Protein AF-A0A699RPK3-F1 (afdb_monomer_lite)

Secondary structure (DSSP, 8-state):
----PBPTTPPP-BPPPPP--HHHHHHHHHHHHHHHHTTS------S-B--EEEEE-TTS-EEEEE-THHHHHHB------PPPHHHHHHHHTT-S------

Foldseek 3Di:
DDDWAFDPPDDAAADDADDDDPVVVVVVVVVVVVCVVVVVDDDDPDSHHFYWDWDQDPVRDTDIDTPCVSVVVGTDDPDDDDDDPVVVVVVCPPDPDDDDDD

Sequence (102 aa):
EFQIDLVPGAALVARAPYRLAPSEMKELVEQLKELSDKGFIRPSSLPWGAPVLFVKKKDGSFRMCIDYRELNKLMVKNRYPLPRIDDLFDQLQGSSVYSKID

Structure (mmCIF, N/CA/C/O backbone):
data_AF-A0A699RPK3-F1
#
_entry.id   AF-A0A699RPK3-F1
#
loop_
_atom_site.group_PDB
_atom_site.id
_atom_site.type_symbol
_atom_site.label_atom_id
_atom_site.label_alt_id
_atom_site.label_comp_id
_atom_site.label_asym_id
_atom_site.label_entity_id
_atom_site.label_seq_id
_atom_site.pdbx_PDB_ins_code
_atom_site.Cartn_x
_atom_site.Cartn_y
_atom_site.Cartn_z
_atom_site.occupancy
_atom_site.B_iso_or_equiv
_atom_site.auth_seq_id
_atom_site.auth_comp_id
_atom_site.auth_asym_id
_atom_site.auth_atom_id
_atom_site.pdbx_PDB_model_num
ATOM 1 N N . GLU A 1 1 ? 8.278 -13.023 11.404 1.00 73.06 1 GLU A N 1
ATOM 2 C CA . GLU A 1 1 ? 8.469 -12.719 9.971 1.00 73.06 1 GLU A CA 1
ATOM 3 C C . GLU A 1 1 ? 7.121 -12.884 9.278 1.00 73.06 1 GLU A C 1
ATOM 5 O O . GLU A 1 1 ? 6.401 -13.806 9.641 1.00 73.06 1 GLU A O 1
ATOM 10 N N . PHE A 1 2 ? 6.715 -11.959 8.405 1.00 86.56 2 PHE A N 1
ATOM 11 C CA . PHE A 1 2 ? 5.430 -12.050 7.699 1.00 86.56 2 PHE A CA 1
ATOM 12 C C . PHE A 1 2 ? 5.669 -12.676 6.326 1.00 86.56 2 PHE A C 1
ATOM 14 O O . PHE A 1 2 ? 6.354 -12.081 5.494 1.00 86.56 2 PHE A O 1
ATOM 21 N N . GLN A 1 3 ? 5.141 -13.878 6.108 1.00 90.75 3 GLN A N 1
ATOM 22 C CA . GLN A 1 3 ? 5.320 -14.608 4.858 1.00 90.75 3 GLN A CA 1
ATOM 23 C C . GLN A 1 3 ? 4.223 -14.245 3.855 1.00 90.75 3 GLN A C 1
ATOM 25 O O . GLN A 1 3 ? 3.048 -14.132 4.203 1.00 90.75 3 GLN A O 1
ATOM 30 N N . ILE A 1 4 ? 4.625 -14.064 2.599 1.00 90.50 4 ILE A N 1
ATOM 31 C CA . ILE A 1 4 ? 3.726 -13.818 1.475 1.00 90.50 4 ILE A CA 1
ATOM 32 C C . ILE A 1 4 ? 3.735 -15.058 0.586 1.00 90.50 4 ILE A C 1
ATOM 34 O O . ILE A 1 4 ? 4.704 -15.304 -0.131 1.00 90.50 4 ILE A O 1
ATOM 38 N N . ASP A 1 5 ? 2.645 -15.819 0.629 1.00 93.19 5 ASP A N 1
ATOM 39 C CA . ASP A 1 5 ? 2.477 -17.001 -0.211 1.00 93.19 5 ASP A CA 1
ATOM 40 C C . ASP A 1 5 ? 1.908 -16.619 -1.578 1.00 93.19 5 ASP A C 1
ATOM 42 O O . ASP A 1 5 ? 0.921 -15.883 -1.688 1.00 93.19 5 ASP A O 1
ATOM 46 N N . LEU A 1 6 ? 2.525 -17.146 -2.632 1.00 92.81 6 LEU A N 1
ATOM 47 C CA . LEU A 1 6 ? 2.064 -16.997 -4.009 1.00 92.81 6 LEU A CA 1
ATOM 48 C C . LEU A 1 6 ? 1.327 -18.257 -4.461 1.00 92.81 6 LEU A C 1
ATOM 50 O O . LEU A 1 6 ? 1.613 -19.364 -4.003 1.00 92.81 6 LEU A O 1
ATOM 54 N N . VAL A 1 7 ? 0.383 -18.099 -5.388 1.00 93.38 7 VAL A N 1
ATOM 55 C CA . VAL A 1 7 ? -0.269 -19.239 -6.037 1.00 93.38 7 VAL A CA 1
ATOM 56 C C . VAL A 1 7 ? 0.769 -20.091 -6.789 1.00 93.38 7 VAL A C 1
ATOM 58 O O . VAL A 1 7 ? 1.713 -19.536 -7.364 1.00 93.38 7 VAL A O 1
ATOM 61 N N . PRO A 1 8 ? 0.623 -21.430 -6.824 1.00 92.12 8 PRO A N 1
ATOM 62 C CA . PRO A 1 8 ? 1.545 -22.292 -7.557 1.00 92.12 8 PRO A CA 1
ATOM 63 C C . PRO A 1 8 ? 1.656 -21.882 -9.031 1.00 92.12 8 PRO A C 1
ATOM 65 O O . PRO A 1 8 ? 0.645 -21.677 -9.700 1.00 92.12 8 PRO A O 1
ATOM 68 N N . GLY A 1 9 ? 2.885 -21.756 -9.535 1.00 89.19 9 GLY A N 1
ATOM 69 C CA . GLY A 1 9 ? 3.140 -21.346 -10.921 1.00 89.19 9 GLY A CA 1
ATOM 70 C C . GLY A 1 9 ? 2.959 -19.848 -11.198 1.00 89.19 9 GLY A C 1
ATOM 71 O O . GLY A 1 9 ? 2.873 -19.464 -12.362 1.00 89.19 9 GLY A O 1
ATOM 72 N N . ALA A 1 10 ? 2.901 -18.997 -10.165 1.00 88.00 10 ALA A N 1
ATOM 73 C CA . ALA A 1 10 ? 2.860 -17.548 -10.338 1.00 88.00 10 ALA A CA 1
ATOM 74 C C . ALA A 1 10 ? 4.040 -17.049 -11.193 1.00 88.00 10 ALA A C 1
ATOM 76 O O . ALA A 1 10 ? 5.208 -17.291 -10.884 1.00 88.00 10 ALA A O 1
ATOM 77 N N . ALA A 1 11 ? 3.720 -16.326 -12.265 1.00 85.69 11 ALA A N 1
ATOM 78 C CA . ALA A 1 11 ? 4.716 -15.672 -13.100 1.00 85.69 11 ALA A CA 1
ATOM 79 C C . ALA A 1 11 ? 5.291 -14.430 -12.401 1.00 85.69 11 ALA A C 1
ATOM 81 O O . ALA A 1 11 ? 4.618 -13.775 -11.603 1.00 85.69 11 ALA A O 1
ATOM 82 N N . LEU A 1 12 ? 6.534 -14.086 -12.739 1.00 85.62 12 LEU A N 1
ATOM 83 C CA . LEU A 1 12 ? 7.181 -12.866 -12.261 1.00 85.62 12 LEU A CA 1
ATOM 84 C C . LEU A 1 12 ? 6.419 -11.626 -12.743 1.00 85.62 12 LEU A C 1
ATOM 86 O O . LEU A 1 12 ? 6.089 -11.509 -13.925 1.00 85.62 12 LEU A O 1
ATOM 90 N N . VAL A 1 13 ? 6.184 -10.676 -11.836 1.00 86.00 13 VAL A N 1
ATOM 91 C CA . VAL A 1 13 ? 5.577 -9.380 -12.165 1.00 86.00 13 VAL A CA 1
ATOM 92 C C . VAL A 1 13 ? 6.651 -8.305 -12.146 1.00 86.00 13 VAL A C 1
ATOM 94 O O . VAL A 1 13 ? 7.154 -7.941 -11.085 1.00 86.00 13 VAL A O 1
ATOM 97 N N . ALA A 1 14 ? 6.948 -7.759 -13.322 1.00 89.88 14 ALA A N 1
ATOM 98 C CA . ALA A 1 14 ? 7.789 -6.582 -13.494 1.00 89.88 14 ALA A CA 1
ATOM 99 C C . ALA A 1 14 ? 7.059 -5.572 -14.382 1.00 89.88 14 ALA A C 1
ATOM 101 O O . ALA A 1 14 ? 7.009 -5.708 -15.605 1.00 89.88 14 ALA A O 1
ATOM 102 N N . ARG A 1 15 ? 6.449 -4.559 -13.764 1.00 90.56 15 ARG A N 1
ATOM 103 C CA . ARG A 1 15 ? 5.805 -3.458 -14.490 1.00 90.56 15 ARG A CA 1
ATOM 104 C C . ARG A 1 15 ? 6.728 -2.250 -14.550 1.00 90.56 15 ARG A C 1
ATOM 106 O O . ARG A 1 15 ? 7.354 -1.887 -13.557 1.00 90.56 15 ARG A O 1
ATOM 113 N N . ALA A 1 16 ? 6.764 -1.609 -15.716 1.00 90.50 16 ALA A N 1
ATOM 114 C CA . ALA A 1 16 ? 7.497 -0.366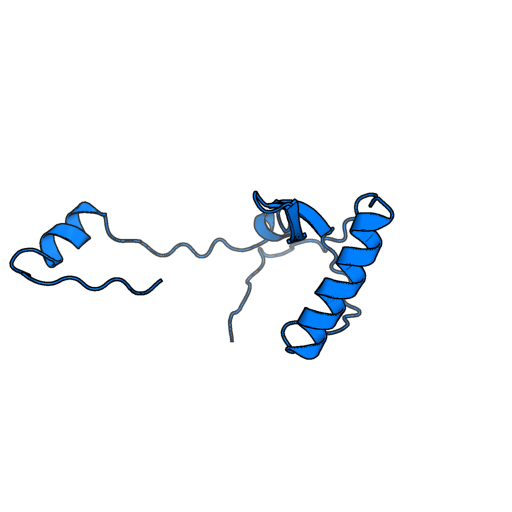 -15.901 1.00 90.50 16 ALA A CA 1
ATOM 115 C C . ALA A 1 16 ? 6.941 0.743 -14.981 1.00 90.50 16 ALA A C 1
ATOM 117 O O . ALA A 1 16 ? 5.720 0.810 -14.793 1.00 90.50 16 ALA A O 1
ATOM 118 N N . PRO A 1 17 ? 7.801 1.624 -14.438 1.00 92.88 17 PRO A N 1
ATOM 119 C CA . PRO A 1 17 ? 7.366 2.799 -13.691 1.00 92.88 17 PRO A CA 1
ATOM 120 C C . PRO A 1 17 ? 6.438 3.698 -14.515 1.00 92.88 17 PRO A C 1
ATOM 122 O O . PRO A 1 17 ? 6.599 3.835 -15.731 1.00 92.88 17 PRO A O 1
ATOM 125 N N . TYR A 1 18 ? 5.484 4.351 -13.850 1.00 94.69 18 TYR A N 1
ATOM 126 C CA . TYR A 1 18 ? 4.700 5.409 -14.483 1.00 94.69 18 TYR A CA 1
ATOM 127 C C . TYR A 1 18 ? 5.573 6.644 -14.744 1.00 94.69 18 TYR A C 1
ATOM 129 O O . TYR A 1 18 ? 6.603 6.850 -14.100 1.00 94.69 18 TYR A O 1
ATOM 137 N N . ARG A 1 19 ? 5.159 7.484 -15.700 1.00 94.62 19 ARG A N 1
ATOM 138 C CA . ARG A 1 19 ? 5.814 8.778 -15.927 1.00 94.62 19 ARG A CA 1
ATOM 139 C C . ARG A 1 19 ? 5.549 9.689 -14.731 1.00 94.62 19 ARG A C 1
ATOM 141 O O . ARG A 1 19 ? 4.396 9.841 -14.341 1.00 94.62 19 ARG A O 1
ATOM 148 N N . LEU A 1 20 ? 6.608 10.299 -14.206 1.00 94.19 20 LEU A N 1
ATOM 149 C CA . LEU A 1 20 ? 6.553 11.226 -13.078 1.00 94.19 20 LEU A CA 1
ATOM 150 C C . LEU A 1 20 ? 6.907 12.639 -13.538 1.00 94.19 20 LEU A C 1
ATOM 152 O O . LEU A 1 20 ? 7.808 12.829 -14.360 1.00 94.19 20 LEU A O 1
ATOM 156 N N . ALA A 1 21 ? 6.214 13.635 -12.992 1.00 93.44 21 ALA A N 1
ATOM 157 C CA . ALA A 1 21 ? 6.606 15.029 -13.136 1.00 93.44 21 ALA A CA 1
ATOM 158 C C . ALA A 1 21 ? 7.917 15.306 -12.367 1.00 93.44 21 ALA A C 1
ATOM 160 O O . ALA A 1 21 ? 8.223 14.606 -11.399 1.00 93.44 21 ALA A O 1
ATOM 161 N N . PRO A 1 22 ? 8.681 16.362 -12.710 1.00 94.94 22 PRO A N 1
ATOM 162 C CA . PRO A 1 22 ? 9.929 16.683 -12.009 1.00 94.94 22 PRO A CA 1
ATOM 163 C C . PRO A 1 22 ? 9.774 16.844 -10.488 1.00 94.94 22 PRO A C 1
ATOM 165 O O . PRO A 1 22 ? 10.643 16.422 -9.728 1.00 94.94 22 PRO A O 1
ATOM 168 N N . SER A 1 23 ? 8.648 17.403 -10.031 1.00 92.38 23 SER A N 1
ATOM 169 C CA . SER A 1 23 ? 8.337 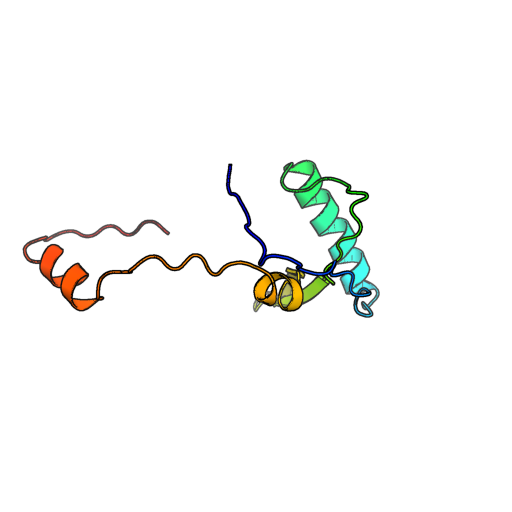17.529 -8.602 1.00 92.38 23 SER A CA 1
ATOM 170 C C . SER A 1 23 ? 8.122 16.175 -7.921 1.00 92.38 23 SER A C 1
ATOM 172 O O . SER A 1 23 ? 8.588 15.972 -6.808 1.00 92.38 23 SER A O 1
ATOM 174 N N . GLU A 1 24 ? 7.451 15.239 -8.596 1.00 94.06 24 GLU A N 1
ATOM 175 C CA . GLU A 1 24 ? 7.196 13.888 -8.078 1.00 94.06 24 GLU A CA 1
ATOM 176 C C . GLU A 1 24 ? 8.477 13.051 -8.066 1.00 94.06 24 GLU A C 1
ATOM 178 O O . GLU A 1 24 ? 8.684 12.248 -7.165 1.00 94.06 24 GLU A O 1
ATOM 183 N N . MET A 1 25 ? 9.370 13.264 -9.036 1.00 94.50 25 MET A N 1
ATOM 184 C CA . MET A 1 25 ? 10.676 12.608 -9.060 1.00 94.50 25 MET A CA 1
ATOM 185 C C . MET A 1 25 ? 11.554 13.056 -7.885 1.00 94.50 25 MET A C 1
ATOM 187 O O . MET A 1 25 ? 12.223 12.231 -7.266 1.00 94.50 25 MET A O 1
ATOM 191 N N . LYS A 1 26 ? 11.536 14.355 -7.553 1.00 94.88 26 LYS A N 1
ATOM 192 C CA . LYS A 1 26 ? 12.239 14.876 -6.374 1.00 94.88 26 LYS A CA 1
ATOM 193 C C . LYS A 1 26 ? 11.694 14.244 -5.090 1.00 94.88 26 LYS A C 1
ATOM 195 O O . LYS A 1 26 ? 12.474 13.745 -4.285 1.00 94.88 26 LYS A O 1
ATOM 200 N N . GLU A 1 27 ? 10.371 14.210 -4.953 1.00 95.19 27 GLU A N 1
ATOM 201 C CA . GLU A 1 27 ? 9.695 13.592 -3.812 1.00 95.19 27 GLU A CA 1
ATOM 202 C C . GLU A 1 27 ? 10.011 12.092 -3.690 1.00 95.19 27 GLU A C 1
ATOM 204 O O . GLU A 1 27 ? 10.252 11.590 -2.596 1.00 95.19 27 GLU A O 1
ATOM 209 N N . LEU A 1 28 ? 10.056 11.370 -4.815 1.00 95.81 28 LEU A N 1
ATOM 210 C CA . LEU A 1 28 ? 10.401 9.949 -4.846 1.00 95.81 28 LEU A CA 1
ATOM 211 C C . LEU A 1 28 ? 11.774 9.691 -4.231 1.00 95.81 28 LEU A C 1
ATOM 213 O O . LEU A 1 28 ? 11.916 8.797 -3.402 1.00 95.81 28 LEU A O 1
ATOM 217 N N . VAL A 1 29 ? 12.778 10.474 -4.624 1.00 95.69 29 VAL A N 1
ATOM 218 C CA . VAL A 1 29 ? 14.140 10.330 -4.096 1.00 95.69 29 VAL A CA 1
ATOM 219 C C . VAL A 1 29 ? 14.179 10.624 -2.595 1.00 95.69 29 VAL A C 1
ATOM 221 O O . VAL A 1 29 ? 14.833 9.894 -1.851 1.00 95.69 29 VAL A O 1
ATOM 224 N N . GLU A 1 30 ? 13.462 11.653 -2.144 1.00 96.38 30 GLU A N 1
ATOM 225 C CA . GLU A 1 30 ? 13.407 12.048 -0.734 1.00 96.38 30 GLU A CA 1
ATOM 226 C C . GLU A 1 30 ? 12.743 10.973 0.141 1.00 96.38 30 GLU A C 1
ATOM 228 O O . GLU A 1 30 ? 13.351 10.515 1.112 1.00 96.38 30 GLU A O 1
ATOM 233 N N . GLN A 1 31 ? 11.565 10.473 -0.252 1.00 96.00 31 GLN A N 1
ATOM 234 C CA . GLN A 1 31 ? 10.864 9.425 0.500 1.00 96.00 31 GLN A CA 1
ATOM 235 C C . GLN A 1 31 ? 11.603 8.080 0.461 1.00 96.00 31 GLN A C 1
ATOM 237 O O . GLN A 1 31 ? 11.643 7.377 1.470 1.00 96.00 31 GLN A O 1
ATOM 242 N N . LEU A 1 32 ? 12.230 7.705 -0.663 1.00 96.44 32 LEU A N 1
ATOM 243 C CA . LEU A 1 32 ? 13.049 6.486 -0.725 1.00 96.44 32 LEU A CA 1
ATOM 244 C C . LEU A 1 32 ? 14.250 6.563 0.219 1.00 96.44 32 LEU A C 1
ATOM 246 O O . LEU A 1 32 ? 14.554 5.578 0.894 1.00 96.44 32 LEU A O 1
ATOM 250 N N . LYS A 1 33 ? 14.911 7.723 0.291 1.00 97.12 33 LYS A N 1
ATOM 251 C CA . LYS A 1 33 ? 16.014 7.939 1.226 1.00 97.12 33 LYS A CA 1
ATOM 252 C C . LYS A 1 33 ? 15.532 7.815 2.669 1.00 97.12 33 LYS A C 1
ATOM 254 O O . LYS A 1 33 ? 16.107 7.041 3.421 1.00 97.12 33 LYS A O 1
ATOM 259 N N . GLU A 1 34 ? 14.442 8.489 3.031 1.00 97.12 34 GLU A N 1
ATOM 260 C CA . GLU A 1 34 ? 13.880 8.420 4.385 1.00 97.12 34 GLU A CA 1
ATOM 261 C C . GLU A 1 34 ? 13.519 6.980 4.792 1.00 97.12 34 GLU A C 1
ATOM 263 O O . GLU A 1 34 ? 13.834 6.541 5.899 1.00 97.12 34 GLU A O 1
ATOM 268 N N . LEU A 1 35 ? 12.882 6.216 3.899 1.00 97.12 35 LEU A N 1
ATOM 269 C CA . LEU A 1 35 ? 12.527 4.818 4.159 1.00 97.12 35 LEU A CA 1
ATOM 270 C C . LEU A 1 35 ? 13.759 3.912 4.273 1.00 97.12 35 LEU A C 1
ATOM 272 O O . LEU A 1 35 ? 13.745 2.964 5.062 1.00 97.12 35 LEU A O 1
ATOM 276 N N . SER A 1 36 ? 14.809 4.189 3.496 1.00 97.25 36 SER A N 1
ATOM 277 C CA . SER A 1 36 ? 16.083 3.473 3.579 1.00 97.25 36 SER A CA 1
ATOM 278 C C . SER A 1 36 ? 16.813 3.791 4.885 1.00 97.25 36 SER A C 1
ATOM 280 O O . SER A 1 36 ? 17.294 2.875 5.544 1.00 97.25 36 SER A O 1
ATOM 282 N N . ASP A 1 37 ? 16.850 5.062 5.292 1.00 97.88 37 ASP A N 1
ATOM 283 C CA . ASP A 1 37 ? 17.497 5.518 6.529 1.00 97.88 37 ASP A CA 1
ATOM 284 C C . ASP A 1 37 ? 16.788 4.950 7.773 1.00 97.88 37 ASP A C 1
ATOM 286 O O . ASP A 1 37 ? 17.435 4.592 8.756 1.00 97.88 37 ASP A O 1
ATOM 290 N N . LYS A 1 38 ? 15.458 4.784 7.712 1.00 97.62 38 LYS A N 1
ATOM 291 C CA . LYS A 1 38 ? 14.663 4.081 8.740 1.00 97.62 38 LYS A CA 1
ATOM 292 C C . LYS A 1 38 ? 14.825 2.557 8.716 1.00 97.62 38 LYS A C 1
ATOM 294 O O . LYS A 1 38 ? 14.315 1.884 9.609 1.00 97.62 38 LYS A O 1
ATOM 299 N N . GLY A 1 39 ? 15.479 1.997 7.698 1.00 96.94 39 GLY A N 1
ATOM 300 C CA . GLY A 1 39 ? 15.653 0.552 7.533 1.00 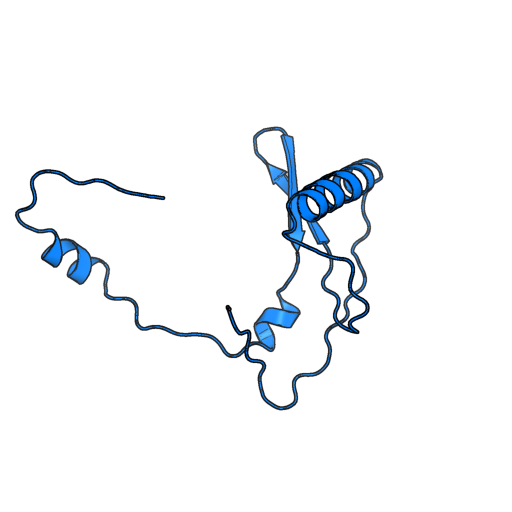96.94 39 GLY A CA 1
ATOM 301 C C . GLY A 1 39 ? 14.388 -0.201 7.107 1.00 96.94 39 GLY A C 1
ATOM 302 O O . GLY A 1 39 ? 14.346 -1.425 7.209 1.00 96.94 39 GLY A O 1
ATOM 303 N N . PHE A 1 40 ? 13.354 0.497 6.624 1.00 95.88 40 PHE A N 1
ATOM 304 C CA . PHE A 1 40 ? 12.123 -0.139 6.139 1.00 95.88 40 PHE A CA 1
ATOM 305 C C . PHE A 1 40 ? 12.292 -0.767 4.753 1.00 95.88 40 PHE A C 1
ATOM 307 O O . PHE A 1 40 ? 11.595 -1.727 4.426 1.00 95.88 40 PHE A O 1
ATOM 314 N N . ILE A 1 41 ? 13.209 -0.238 3.939 1.00 96.56 41 ILE A N 1
ATOM 315 C CA . ILE A 1 41 ? 13.528 -0.766 2.609 1.00 96.56 41 ILE A CA 1
ATOM 316 C C . ILE A 1 41 ? 15.039 -0.900 2.417 1.00 96.56 41 ILE A C 1
ATOM 318 O O . ILE A 1 41 ? 15.833 -0.299 3.134 1.00 96.56 41 ILE A O 1
ATOM 322 N N . ARG A 1 42 ? 15.430 -1.673 1.401 1.00 96.44 42 ARG A N 1
ATOM 323 C CA . ARG A 1 42 ? 16.814 -1.796 0.934 1.00 96.44 42 ARG A CA 1
ATOM 324 C C . ARG A 1 42 ? 16.850 -1.935 -0.589 1.00 96.44 42 ARG A C 1
ATOM 326 O O . ARG A 1 42 ? 15.869 -2.421 -1.162 1.00 96.44 42 ARG A O 1
ATOM 333 N N . PRO A 1 43 ? 17.966 -1.585 -1.248 1.00 95.44 43 PRO A N 1
ATOM 334 C CA . PRO A 1 43 ? 18.172 -1.915 -2.652 1.00 95.44 43 PRO A CA 1
ATOM 335 C C . PRO A 1 43 ? 18.010 -3.420 -2.895 1.00 95.44 43 PRO A C 1
ATOM 337 O O . PRO A 1 43 ? 18.441 -4.245 -2.087 1.00 95.44 43 PRO A O 1
ATOM 340 N N . SER A 1 44 ? 17.377 -3.775 -4.010 1.00 93.69 44 SER A N 1
ATOM 341 C CA . SER A 1 44 ? 17.090 -5.158 -4.393 1.00 93.69 44 SER A CA 1
ATOM 342 C C . SER A 1 44 ? 17.367 -5.359 -5.879 1.00 93.69 44 SER A C 1
ATOM 344 O O . SER A 1 44 ? 17.088 -4.476 -6.686 1.00 93.69 44 SER A O 1
ATOM 346 N N . SER A 1 45 ? 17.899 -6.529 -6.231 1.00 91.88 45 SER A N 1
ATOM 347 C CA . SER A 1 45 ? 18.147 -6.974 -7.610 1.00 91.88 45 SER A CA 1
ATOM 348 C C . SER A 1 45 ? 17.157 -8.050 -8.071 1.00 91.88 45 SER A C 1
ATOM 350 O O . SER A 1 45 ? 17.409 -8.764 -9.042 1.00 91.88 45 SER A O 1
ATOM 352 N N . LEU A 1 46 ? 16.036 -8.202 -7.361 1.00 88.38 46 LEU A N 1
ATOM 353 C CA . LEU A 1 46 ? 15.009 -9.177 -7.707 1.00 88.38 46 LEU A CA 1
ATOM 354 C C . LEU A 1 46 ? 14.341 -8.830 -9.047 1.00 88.38 46 LEU A C 1
ATOM 356 O O . LEU A 1 46 ? 14.111 -7.656 -9.331 1.00 88.38 46 LEU A O 1
ATOM 360 N N . PRO A 1 47 ? 13.919 -9.836 -9.833 1.00 87.62 47 PRO A N 1
ATOM 361 C CA . PRO A 1 47 ? 13.211 -9.623 -11.098 1.00 87.62 47 PRO A CA 1
ATOM 362 C C . PRO A 1 47 ? 11.749 -9.167 -10.907 1.00 87.62 47 PRO A C 1
ATOM 364 O O . PRO A 1 47 ? 10.953 -9.224 -11.841 1.00 87.62 47 PRO A O 1
ATOM 367 N N . TRP A 1 48 ? 11.380 -8.742 -9.697 1.00 90.38 48 TRP A N 1
ATOM 368 C CA . TRP A 1 48 ? 10.057 -8.239 -9.345 1.00 90.38 48 TRP A CA 1
ATOM 369 C C . TRP A 1 48 ? 10.061 -6.714 -9.347 1.00 90.38 48 TRP A C 1
ATOM 371 O O . TRP A 1 48 ? 10.981 -6.087 -8.826 1.00 90.38 48 TRP A O 1
ATOM 381 N N . GLY A 1 49 ? 9.002 -6.113 -9.879 1.00 92.44 49 GLY A N 1
ATOM 382 C CA . GLY A 1 49 ? 8.863 -4.664 -9.932 1.00 92.44 49 GLY A CA 1
ATOM 383 C C . GLY A 1 49 ? 7.406 -4.227 -9.965 1.00 92.44 49 GLY A C 1
ATOM 384 O O . GLY A 1 49 ? 6.633 -4.658 -10.824 1.00 92.44 49 GLY A O 1
ATOM 385 N N . ALA A 1 50 ? 7.049 -3.333 -9.047 1.00 94.38 50 ALA A N 1
ATOM 386 C CA . ALA A 1 50 ? 5.762 -2.651 -9.015 1.00 94.38 50 ALA A CA 1
ATOM 387 C C . ALA A 1 50 ? 5.985 -1.137 -9.163 1.00 94.38 50 ALA A C 1
ATOM 389 O O . ALA A 1 50 ? 6.917 -0.598 -8.560 1.00 94.38 50 ALA A O 1
ATOM 390 N N . PRO A 1 51 ? 5.164 -0.435 -9.961 1.00 95.50 51 PRO A N 1
ATOM 391 C CA . PRO A 1 51 ? 5.347 0.983 -10.184 1.00 95.50 51 PRO A CA 1
ATOM 392 C C . PRO A 1 51 ? 4.867 1.776 -8.970 1.00 95.50 51 PRO A C 1
ATOM 394 O O . PRO A 1 51 ? 3.935 1.384 -8.262 1.00 95.50 51 PRO A O 1
ATOM 397 N N . VAL A 1 52 ? 5.496 2.927 -8.766 1.00 95.62 52 VAL A N 1
ATOM 398 C CA . VAL A 1 52 ? 5.097 3.908 -7.759 1.00 95.62 52 VAL A CA 1
ATOM 399 C C . VAL A 1 52 ? 4.143 4.922 -8.383 1.00 95.62 52 VAL A C 1
ATOM 401 O O . VAL A 1 52 ? 4.307 5.316 -9.537 1.00 95.62 52 VAL A O 1
ATOM 404 N N . LEU A 1 53 ? 3.154 5.352 -7.607 1.00 94.88 53 LEU A N 1
ATOM 405 C CA . LEU A 1 53 ? 2.259 6.461 -7.912 1.00 94.88 53 LEU A CA 1
ATOM 406 C C . LEU A 1 53 ? 2.160 7.400 -6.712 1.00 94.88 53 LEU A C 1
ATOM 408 O O . LEU A 1 53 ? 2.298 6.973 -5.564 1.00 94.88 53 LEU A O 1
ATOM 412 N N . PHE A 1 54 ? 1.887 8.672 -6.980 1.00 95.19 54 PHE A N 1
ATOM 413 C CA . PHE A 1 54 ? 1.709 9.679 -5.946 1.00 95.19 54 PHE A CA 1
ATOM 414 C C . PHE A 1 54 ? 0.256 10.115 -5.832 1.00 95.19 54 PHE A C 1
ATOM 416 O O . PHE A 1 54 ? -0.430 10.356 -6.824 1.00 95.19 54 PHE A O 1
ATOM 423 N N . VAL A 1 55 ? -0.205 10.253 -4.591 1.00 93.50 55 VAL A N 1
ATOM 424 C CA . VAL A 1 55 ? -1.509 10.837 -4.268 1.00 93.50 55 VAL A CA 1
ATOM 425 C C . VAL A 1 55 ? -1.281 12.112 -3.474 1.00 93.50 55 VAL A C 1
ATOM 427 O O . VAL A 1 55 ? -0.548 12.107 -2.486 1.00 93.50 55 VAL A O 1
ATOM 430 N N . LYS A 1 56 ? -1.927 13.208 -3.877 1.00 93.81 56 LYS A N 1
ATOM 431 C CA . LYS A 1 56 ? -1.922 14.443 -3.090 1.00 93.81 56 LYS A CA 1
ATOM 432 C C . LYS A 1 56 ? -2.811 14.274 -1.865 1.00 93.81 56 LYS A C 1
ATOM 434 O O . LYS A 1 56 ? -3.992 13.948 -1.980 1.00 93.81 56 LYS A O 1
ATOM 439 N N . LYS A 1 57 ? -2.242 14.499 -0.688 1.00 94.19 57 LYS A N 1
ATOM 440 C CA . LYS A 1 57 ? -2.994 14.624 0.558 1.00 94.19 57 LYS A CA 1
ATOM 441 C C . LYS A 1 57 ? -3.710 15.978 0.602 1.00 94.19 57 LYS A C 1
ATOM 443 O O . LYS A 1 57 ? -3.409 16.891 -0.165 1.00 94.19 57 LYS A O 1
ATOM 448 N N . LYS A 1 58 ? -4.649 16.114 1.544 1.00 94.56 58 LYS A N 1
ATOM 449 C CA . LYS A 1 58 ? -5.386 17.369 1.781 1.00 94.56 58 LYS A CA 1
ATOM 450 C C . LYS A 1 58 ? -4.467 18.539 2.155 1.00 94.56 58 LYS A C 1
ATOM 452 O O . LYS A 1 58 ? -4.787 19.673 1.835 1.00 94.56 58 LYS A O 1
ATOM 457 N N . ASP A 1 59 ? -3.343 18.248 2.806 1.00 93.25 59 ASP A N 1
ATOM 458 C CA . ASP A 1 59 ? -2.317 19.223 3.201 1.00 93.25 59 ASP A CA 1
ATOM 459 C C . ASP A 1 59 ? -1.391 19.650 2.042 1.00 93.25 59 ASP A C 1
ATOM 461 O O . ASP A 1 59 ? -0.477 20.442 2.242 1.00 93.25 59 ASP A O 1
ATOM 465 N N . GLY A 1 60 ? -1.610 19.130 0.828 1.00 90.50 60 GLY A N 1
ATOM 466 C CA . GLY A 1 60 ? -0.790 19.416 -0.349 1.00 90.50 60 GLY A CA 1
ATOM 467 C C . GLY A 1 60 ? 0.468 18.553 -0.475 1.00 90.50 60 GLY A C 1
ATOM 468 O O . GLY A 1 60 ? 1.085 18.568 -1.540 1.00 90.50 60 GLY A O 1
ATOM 469 N N . SER A 1 61 ? 0.821 17.764 0.546 1.00 91.56 61 SER A N 1
ATOM 470 C CA . SER A 1 61 ? 1.949 16.830 0.477 1.00 91.56 61 SER A CA 1
ATOM 471 C C . SER A 1 61 ? 1.639 15.626 -0.413 1.00 91.56 61 SER A C 1
ATOM 473 O O . SER A 1 61 ? 0.483 15.234 -0.612 1.00 91.56 61 SER A O 1
ATOM 475 N N . PHE A 1 62 ? 2.687 15.004 -0.940 1.00 94.12 62 PHE A N 1
ATOM 476 C CA . PHE A 1 62 ? 2.578 13.798 -1.745 1.00 94.12 62 PHE A CA 1
ATOM 477 C C . PHE A 1 62 ? 2.708 12.548 -0.869 1.00 94.12 62 PHE A C 1
ATOM 479 O O . PHE A 1 62 ? 3.578 12.434 -0.007 1.00 94.12 62 PHE A O 1
ATOM 486 N N . ARG A 1 63 ? 1.827 11.571 -1.080 1.00 94.00 63 ARG A N 1
ATOM 487 C CA . ARG A 1 63 ? 1.930 10.235 -0.491 1.00 94.00 63 ARG A CA 1
ATOM 488 C C . ARG A 1 63 ? 2.400 9.264 -1.563 1.00 94.00 63 ARG A C 1
ATOM 490 O O . ARG A 1 63 ? 1.677 9.056 -2.537 1.00 94.00 63 ARG A O 1
ATOM 497 N N . MET A 1 64 ? 3.577 8.672 -1.363 1.00 95.88 64 MET A N 1
ATOM 498 C CA . MET A 1 64 ? 4.059 7.581 -2.201 1.00 95.88 64 MET A CA 1
ATOM 499 C C . MET A 1 64 ? 3.207 6.327 -1.969 1.00 95.88 64 MET A C 1
ATOM 501 O O . MET A 1 64 ? 3.007 5.893 -0.833 1.00 95.88 64 MET A O 1
ATOM 505 N N . CYS A 1 65 ? 2.704 5.737 -3.048 1.00 95.12 65 CYS A N 1
ATOM 506 C CA . CYS A 1 65 ? 1.956 4.486 -3.036 1.00 95.12 65 CYS A CA 1
ATOM 507 C C . CYS A 1 65 ? 2.556 3.520 -4.059 1.00 95.12 65 CYS A C 1
ATOM 509 O O . CYS A 1 65 ? 2.842 3.903 -5.191 1.00 95.12 65 CYS A O 1
ATOM 511 N N . ILE A 1 66 ? 2.721 2.255 -3.678 1.00 95.38 66 ILE A N 1
ATOM 512 C CA . ILE A 1 66 ? 3.194 1.207 -4.587 1.00 95.38 66 ILE A CA 1
ATOM 513 C C . ILE A 1 66 ? 1.976 0.460 -5.134 1.00 95.38 66 ILE A C 1
ATOM 515 O O . ILE A 1 66 ? 1.117 0.004 -4.376 1.00 95.38 66 ILE A O 1
ATOM 519 N N . ASP A 1 67 ? 1.885 0.340 -6.456 1.00 95.19 67 ASP A N 1
ATOM 520 C CA . ASP A 1 67 ? 0.781 -0.339 -7.133 1.00 95.19 67 ASP A CA 1
ATOM 521 C C . ASP A 1 67 ? 0.961 -1.864 -7.111 1.00 95.19 67 ASP A C 1
ATOM 523 O O . ASP A 1 67 ? 1.378 -2.486 -8.091 1.00 95.19 67 ASP A O 1
ATOM 527 N N . TYR A 1 68 ? 0.611 -2.485 -5.986 1.00 93.94 68 TYR A N 1
ATOM 528 C CA . TYR A 1 68 ? 0.678 -3.937 -5.811 1.00 93.94 68 TYR A CA 1
ATOM 529 C C . TYR A 1 68 ? -0.476 -4.706 -6.467 1.00 93.94 68 TYR A C 1
ATOM 531 O O . TYR A 1 68 ? -0.623 -5.896 -6.213 1.00 93.94 68 TYR A O 1
ATOM 539 N N . ARG A 1 69 ? -1.318 -4.092 -7.312 1.00 93.62 69 ARG A N 1
ATOM 540 C CA . ARG A 1 69 ? -2.518 -4.769 -7.847 1.00 93.62 69 ARG A CA 1
ATOM 541 C C . ARG A 1 69 ? -2.209 -6.078 -8.571 1.00 93.62 69 ARG A C 1
ATOM 543 O O . ARG A 1 69 ? -2.917 -7.053 -8.352 1.00 93.62 69 ARG A O 1
ATOM 550 N N . GLU A 1 70 ? -1.169 -6.112 -9.404 1.00 92.38 70 GLU A N 1
ATOM 551 C CA . GLU A 1 70 ? -0.779 -7.346 -10.101 1.00 92.38 70 GLU A CA 1
ATOM 552 C C . GLU A 1 70 ? -0.170 -8.379 -9.146 1.00 92.38 70 GLU A C 1
ATOM 554 O O . GLU A 1 70 ? -0.499 -9.557 -9.241 1.00 92.38 70 GLU A O 1
ATOM 559 N N . LEU A 1 71 ? 0.629 -7.944 -8.166 1.00 92.31 71 LEU A N 1
ATOM 560 C CA . LEU A 1 71 ? 1.171 -8.835 -7.136 1.00 92.31 71 LEU A CA 1
ATOM 561 C C . LEU A 1 71 ? 0.049 -9.453 -6.284 1.00 92.31 71 LEU A C 1
ATOM 563 O O . LEU A 1 71 ? 0.005 -10.664 -6.095 1.00 92.31 71 LEU A O 1
ATOM 567 N N . ASN A 1 72 ? -0.920 -8.645 -5.851 1.00 92.44 72 ASN A N 1
ATOM 568 C CA . ASN A 1 72 ? -2.044 -9.068 -5.016 1.00 92.44 72 ASN A CA 1
ATOM 569 C C . ASN A 1 72 ? -2.955 -10.101 -5.700 1.00 92.44 72 ASN A C 1
ATOM 571 O O . ASN A 1 72 ? -3.643 -10.850 -5.010 1.00 92.44 72 ASN A O 1
ATOM 575 N N . LYS A 1 73 ? -2.989 -10.150 -7.041 1.00 91.94 73 LYS A N 1
ATOM 576 C CA . LYS A 1 73 ? -3.715 -11.195 -7.789 1.00 91.94 73 LYS A CA 1
ATOM 577 C C . LYS A 1 73 ? -3.023 -12.555 -7.706 1.00 91.94 73 LYS A C 1
ATOM 579 O O . LYS A 1 73 ? -3.699 -13.574 -7.798 1.00 91.94 73 LYS A O 1
ATOM 584 N N . LEU A 1 74 ? -1.700 -12.555 -7.561 1.00 93.19 74 LEU A N 1
ATOM 585 C CA . LEU A 1 74 ? -0.870 -13.756 -7.482 1.00 93.19 74 LEU A CA 1
ATOM 586 C C . LEU A 1 74 ? -0.698 -14.261 -6.050 1.00 93.19 74 LEU A C 1
ATOM 588 O O . LEU A 1 74 ? -0.254 -15.386 -5.852 1.00 93.19 74 LEU A O 1
ATOM 592 N N . MET A 1 75 ? -1.034 -13.447 -5.055 1.00 92.81 75 MET A N 1
ATOM 593 C CA . MET A 1 75 ? -0.959 -13.839 -3.655 1.00 92.81 75 MET A CA 1
ATOM 594 C C . MET A 1 75 ? -2.119 -14.755 -3.264 1.00 92.81 75 MET A C 1
ATOM 596 O O . MET A 1 75 ? -3.279 -14.525 -3.624 1.00 92.81 75 MET A O 1
ATOM 600 N N . VAL A 1 76 ? -1.818 -15.766 -2.450 1.00 93.25 76 VAL A N 1
ATOM 601 C CA . VAL A 1 76 ? -2.839 -16.532 -1.738 1.00 93.25 76 VAL A CA 1
ATOM 602 C C . VAL A 1 76 ? -3.522 -15.587 -0.754 1.00 93.25 76 VAL A C 1
ATOM 604 O O . VAL A 1 76 ? -2.885 -14.966 0.097 1.00 93.25 76 VAL A O 1
ATOM 607 N N . LYS A 1 77 ? -4.844 -15.436 -0.884 1.00 90.25 77 LYS A N 1
ATOM 608 C CA . LYS A 1 77 ? -5.608 -14.542 -0.011 1.00 90.25 77 LYS A CA 1
ATOM 609 C C . LYS A 1 77 ? -5.637 -15.113 1.396 1.00 90.25 77 LYS A C 1
ATOM 611 O O . LYS A 1 77 ? -6.319 -16.105 1.644 1.00 90.25 77 LYS A O 1
ATOM 616 N N . ASN A 1 78 ? -4.964 -14.429 2.308 1.00 87.62 78 ASN A N 1
ATOM 617 C CA . ASN A 1 78 ? -5.027 -14.754 3.716 1.00 87.62 78 ASN A CA 1
ATOM 618 C C . ASN A 1 78 ? -6.398 -14.343 4.280 1.00 87.62 78 ASN A C 1
ATOM 620 O O . ASN A 1 78 ? -6.659 -13.165 4.530 1.00 87.62 78 ASN A O 1
ATOM 624 N N . ARG A 1 79 ? -7.322 -15.305 4.363 1.00 86.00 79 ARG A N 1
ATOM 625 C CA . ARG A 1 79 ? -8.692 -15.093 4.838 1.00 86.00 79 ARG A CA 1
ATOM 626 C C . ARG A 1 79 ? -8.816 -15.634 6.251 1.00 86.00 79 ARG A C 1
ATOM 628 O O . ARG A 1 79 ? -8.937 -16.840 6.440 1.00 86.00 79 ARG A O 1
ATOM 635 N N . TYR A 1 80 ? -8.856 -14.726 7.215 1.00 87.38 80 TYR A N 1
ATOM 636 C CA . TYR A 1 80 ? -9.235 -15.048 8.582 1.00 87.38 80 TYR A CA 1
ATOM 637 C C . TYR A 1 80 ? -10.723 -14.759 8.783 1.00 87.38 80 TYR A C 1
ATOM 639 O O . TYR A 1 80 ? -11.203 -13.727 8.301 1.00 87.38 80 TYR A O 1
ATOM 647 N N . PRO A 1 81 ? -11.471 -15.644 9.463 1.00 89.56 81 PRO A N 1
ATOM 648 C CA . PRO A 1 81 ? -12.837 -15.339 9.846 1.00 89.56 81 PRO A CA 1
ATOM 649 C C . PRO A 1 81 ? -12.804 -14.187 10.852 1.00 89.56 81 PRO A C 1
ATOM 651 O O . PRO A 1 81 ? -12.318 -14.340 11.970 1.00 89.56 81 PRO A O 1
ATOM 654 N N . LEU A 1 82 ? -13.285 -13.019 10.432 1.00 90.94 82 LEU A N 1
ATOM 655 C CA . LEU A 1 82 ? -13.528 -11.912 11.347 1.00 90.94 82 LEU A CA 1
ATOM 656 C C . LEU A 1 82 ? -14.913 -12.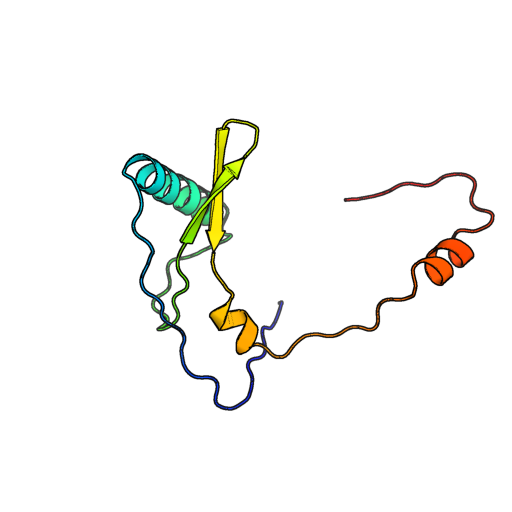105 11.984 1.00 90.94 82 LEU A C 1
ATOM 658 O O . LEU A 1 82 ? -15.853 -12.456 11.261 1.00 90.94 82 LEU A O 1
ATOM 662 N N . PRO A 1 83 ? -15.048 -11.903 13.307 1.00 91.81 83 PRO A N 1
ATOM 663 C CA . PRO A 1 83 ? -16.343 -11.958 13.978 1.00 91.81 83 PRO A CA 1
ATOM 664 C C . PRO A 1 83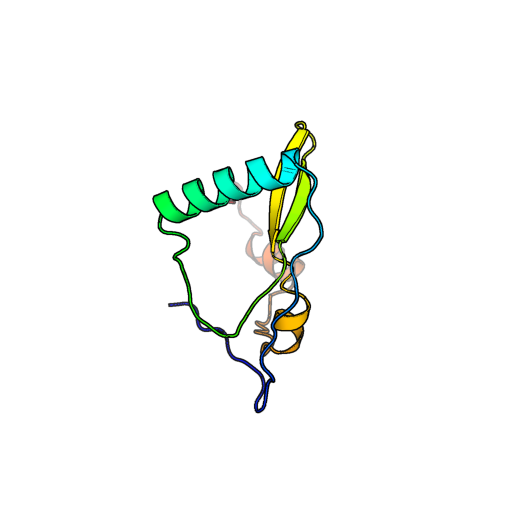 ? -17.274 -10.873 13.433 1.00 91.81 83 PRO A C 1
ATOM 666 O O . PRO A 1 83 ? -16.821 -9.870 12.866 1.00 91.81 83 PRO A O 1
ATOM 669 N N . ARG A 1 84 ? -18.589 -11.066 13.590 1.00 94.12 84 ARG A N 1
ATOM 670 C CA . ARG A 1 84 ? -19.537 -10.020 13.209 1.00 94.12 84 ARG A CA 1
ATOM 671 C C . ARG A 1 84 ? -19.404 -8.847 14.168 1.00 94.12 84 ARG A C 1
ATOM 673 O O . ARG A 1 84 ? -19.044 -9.003 15.329 1.00 94.12 84 ARG A O 1
ATOM 680 N N . ILE A 1 85 ? -19.715 -7.663 13.654 1.00 94.06 85 ILE A N 1
ATOM 681 C CA . ILE A 1 85 ? -19.673 -6.428 14.434 1.00 94.06 85 ILE A CA 1
ATOM 682 C C . ILE A 1 85 ? -20.629 -6.521 15.636 1.00 94.06 85 ILE A C 1
ATOM 684 O O . ILE A 1 85 ? -20.252 -6.109 16.727 1.00 94.06 85 ILE A O 1
ATOM 688 N N . ASP A 1 86 ? -21.809 -7.121 15.458 1.00 95.25 86 ASP A N 1
ATOM 689 C CA . ASP A 1 86 ? -22.781 -7.318 16.542 1.00 95.25 86 ASP A CA 1
ATOM 690 C C . ASP A 1 86 ? -22.223 -8.234 17.642 1.00 95.25 86 ASP A C 1
ATOM 692 O O . ASP A 1 86 ? -22.256 -7.865 18.811 1.00 95.25 86 ASP A O 1
ATOM 696 N N . ASP A 1 87 ? -21.583 -9.352 17.266 1.00 93.62 87 ASP A N 1
ATOM 697 C CA . ASP A 1 87 ? -20.944 -10.268 18.223 1.00 93.62 87 ASP A CA 1
ATOM 698 C C . ASP A 1 87 ? -19.865 -9.552 19.060 1.00 93.62 87 ASP A C 1
ATOM 700 O O . ASP A 1 87 ? -19.692 -9.831 20.247 1.00 93.62 87 ASP A O 1
ATOM 704 N N . LEU A 1 88 ? -19.125 -8.620 18.446 1.00 92.94 88 LEU A N 1
ATOM 705 C CA . LEU A 1 88 ? -18.128 -7.804 19.143 1.00 92.94 88 LEU A CA 1
ATOM 706 C C . LEU A 1 88 ? -18.775 -6.803 20.110 1.00 92.94 88 LEU A C 1
ATOM 708 O O . LEU A 1 88 ? -18.226 -6.561 21.183 1.00 92.94 88 LEU A O 1
ATOM 712 N N . PHE A 1 89 ? -19.922 -6.215 19.759 1.00 91.38 89 PHE A N 1
ATOM 713 C CA . PHE A 1 89 ? -20.638 -5.286 20.639 1.00 91.38 89 PHE A CA 1
ATOM 714 C C . PHE A 1 89 ? -21.322 -5.992 21.808 1.00 91.38 89 PHE A C 1
ATOM 716 O O . PHE A 1 89 ? -21.283 -5.472 22.924 1.00 91.38 89 PHE A O 1
ATOM 723 N N . ASP A 1 90 ? -21.866 -7.187 21.586 1.00 93.62 90 ASP A N 1
ATOM 724 C CA . ASP A 1 90 ? -22.447 -8.007 22.649 1.00 93.62 90 ASP A CA 1
ATOM 725 C C . ASP A 1 90 ? -21.393 -8.355 23.712 1.00 93.62 90 ASP A C 1
ATOM 727 O O . ASP A 1 90 ? -21.656 -8.266 24.910 1.00 93.62 90 ASP A O 1
ATOM 731 N N . GLN A 1 91 ? -20.155 -8.653 23.297 1.00 90.25 91 GLN A N 1
ATOM 732 C CA . GLN A 1 91 ? -19.035 -8.890 24.222 1.00 90.25 91 GLN A CA 1
ATOM 733 C C . GLN A 1 91 ? -18.657 -7.665 25.061 1.00 90.25 91 GLN A C 1
ATOM 735 O O . GLN A 1 91 ? -18.106 -7.804 26.152 1.00 90.25 91 GLN A O 1
ATOM 740 N N . LEU A 1 92 ? -18.923 -6.466 24.550 1.00 91.12 92 LEU A N 1
ATOM 741 C CA . LEU A 1 92 ? -18.618 -5.207 25.222 1.00 91.12 92 LEU A CA 1
ATOM 742 C C . LEU A 1 92 ? -19.732 -4.767 26.186 1.00 91.12 92 LEU A C 1
ATOM 744 O O . LEU A 1 92 ? -19.514 -3.856 26.993 1.00 91.12 92 LEU A O 1
ATOM 748 N N . GLN A 1 93 ? -20.902 -5.417 26.144 1.00 91.56 93 GLN A N 1
ATOM 749 C CA . GLN A 1 93 ? -22.047 -5.086 26.985 1.00 91.56 93 GLN A CA 1
ATOM 750 C C . GLN A 1 93 ? -21.684 -5.117 28.480 1.00 91.56 93 GLN A C 1
ATOM 752 O O . GLN A 1 93 ? -21.001 -6.011 28.972 1.00 91.56 93 GLN A O 1
ATOM 757 N N . GLY A 1 94 ? -22.168 -4.120 29.225 1.00 91.50 94 GLY A N 1
ATOM 758 C CA . GLY A 1 94 ? -21.923 -3.992 30.666 1.00 91.50 94 GLY A CA 1
ATOM 759 C C . GLY A 1 94 ? -20.628 -3.257 31.024 1.00 91.50 94 GLY A C 1
ATOM 760 O O . GLY A 1 94 ? -20.426 -2.928 32.192 1.00 91.50 94 GLY A O 1
ATOM 761 N N . SER A 1 95 ? -19.792 -2.923 30.038 1.00 93.19 95 SER A N 1
ATOM 762 C CA . SER A 1 95 ? -18.639 -2.044 30.242 1.00 93.19 95 SER A CA 1
ATOM 763 C C . SER A 1 95 ? -19.071 -0.576 30.299 1.00 93.19 95 SER A C 1
ATOM 765 O O . SER A 1 95 ? -19.912 -0.120 29.521 1.00 93.19 95 SER A O 1
ATOM 767 N N . SER A 1 96 ? -18.481 0.187 31.218 1.00 93.56 96 SER A N 1
ATOM 768 C CA . SER A 1 96 ? -18.771 1.615 31.420 1.00 93.56 96 SER A CA 1
ATOM 769 C C . SER A 1 96 ? -17.710 2.549 30.831 1.00 93.56 96 SER A C 1
ATOM 771 O O . SER A 1 96 ? -17.970 3.738 30.659 1.00 93.56 96 SER A O 1
ATOM 773 N N . VAL A 1 97 ? -16.522 2.027 30.514 1.00 95.12 97 VAL A N 1
ATOM 774 C CA . VAL A 1 97 ? -15.384 2.792 29.992 1.00 95.12 97 VAL A CA 1
ATOM 775 C C . VAL A 1 97 ? -14.766 2.038 28.820 1.00 95.12 97 VAL A C 1
ATOM 777 O O . VAL A 1 97 ? -14.504 0.842 28.920 1.00 95.12 97 VAL A O 1
ATOM 780 N N . TYR A 1 98 ? -14.502 2.756 27.727 1.00 93.12 98 TYR A N 1
ATOM 781 C CA . TYR A 1 98 ? -13.904 2.220 26.506 1.00 93.12 98 TYR A CA 1
ATOM 782 C C . TYR A 1 98 ? -12.657 3.017 26.133 1.00 93.12 98 TYR A C 1
ATOM 784 O O . TYR A 1 98 ? -12.661 4.246 26.194 1.00 93.12 98 TYR A O 1
ATOM 792 N N . SER A 1 99 ? -11.625 2.310 25.678 1.00 93.69 99 SER A N 1
ATOM 793 C CA . SER A 1 99 ? -10.397 2.896 25.140 1.00 93.69 99 SER A CA 1
ATOM 794 C C . SER A 1 99 ? -10.100 2.261 23.788 1.00 93.69 99 SER A C 1
ATOM 796 O O . SER A 1 99 ? -10.104 1.038 23.664 1.00 93.69 99 SER A O 1
ATOM 798 N N . LYS A 1 100 ? -9.840 3.088 22.773 1.00 93.81 100 LYS A N 1
ATOM 799 C CA . LYS A 1 100 ? -9.417 2.642 21.443 1.00 93.81 100 LYS A CA 1
ATOM 800 C C . LYS A 1 100 ? -7.930 2.938 21.274 1.00 93.81 100 LYS A C 1
ATOM 802 O O . LYS A 1 100 ? -7.497 4.062 21.518 1.00 93.81 100 LYS A O 1
ATOM 807 N N . ILE A 1 101 ? -7.187 1.943 20.807 1.00 94.31 101 ILE A N 1
ATOM 808 C CA . ILE A 1 101 ? -5.837 2.107 20.266 1.00 94.31 101 ILE A CA 1
ATOM 809 C C . ILE A 1 101 ? -5.973 2.035 18.742 1.00 94.31 101 ILE A C 1
ATOM 811 O O . ILE A 1 101 ? -6.757 1.224 18.243 1.00 94.31 101 ILE A O 1
ATOM 815 N N . ASP A 1 102 ? -5.297 2.936 18.033 1.00 79.56 102 ASP A N 1
ATOM 816 C CA . ASP A 1 102 ? -5.232 2.928 16.566 1.00 79.56 102 ASP A CA 1
ATOM 8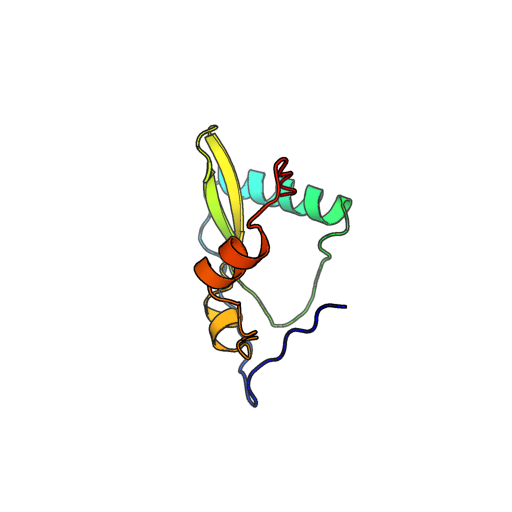17 C C . ASP A 1 102 ? -4.040 2.100 16.074 1.00 79.56 102 ASP A C 1
ATOM 819 O O . ASP A 1 102 ? -2.975 2.162 16.735 1.00 79.56 102 ASP A O 1
#

pLDDT: mean 92.7, std 3.67, range [73.06, 97.88]

Organism: Tanacetum cinerariifolium (NCBI:txid118510)

Radius of gyration: 19.79 Å; chains: 1; bounding box: 41×42×47 Å

InterPro domains:
  IPR032567 RTL1-related [PTHR15503] (1-102)
  IPR043128 Reverse transcriptase/Diguanylate cyclase domain [G3DSA:3.30.70.270] (80-102)
  IPR043502 DNA/RNA polymerase superfamily [SSF56672] (2-102)